Protein AF-A0A1I5GP97-F1 (afdb_monomer_lite)

pLDDT: mean 87.91, std 11.81, range [47.31, 98.19]

Foldseek 3Di:
DPVPDDDPLADEEEAEAEQQEPVDHVVVVVVVCVSRVNYDYDYHDNAYGPCCVRPVVVVVVSVVVVVVVD

Sequence (70 aa):
MEAGLPDLAELPVLIVSGNAHIGFRPRERERLEASFPNHKTVALDDVGLYVESDAPEAFVAAIRDWSATQ

Secondary structure (DSSP, 8-state):
--TTSPPGGGS-EEEEEE---TTS-HHHHHHHHHH-TTEEEEEETT--S-HHHHSHHHHHHHHHHHHTT-

Organism: NCBI:txid112413

Radius of gyration: 13.55 Å; chains: 1; bounding box: 30×30×32 Å

Structure (mmCIF, N/CA/C/O backbone):
data_AF-A0A1I5GP97-F1
#
_entry.id   AF-A0A1I5GP97-F1
#
loop_
_atom_site.group_PDB
_atom_site.id
_atom_site.type_symbol
_atom_site.label_atom_id
_atom_site.label_alt_id
_atom_site.label_comp_id
_atom_site.label_asym_id
_atom_site.label_entity_id
_atom_site.label_seq_id
_atom_site.pdbx_PDB_ins_code
_atom_site.Cartn_x
_atom_site.Cartn_y
_atom_site.Cartn_z
_atom_site.occupancy
_atom_site.B_iso_or_equiv
_atom_site.auth_seq_id
_atom_site.auth_comp_id
_atom_site.auth_asym_id
_atom_site.auth_atom_id
_atom_site.pdbx_PDB_model_num
ATOM 1 N N . MET A 1 1 ? -13.561 22.348 13.697 1.00 47.31 1 MET A N 1
ATOM 2 C CA . MET A 1 1 ? -13.032 21.764 14.945 1.00 47.31 1 MET A CA 1
ATOM 3 C C . MET A 1 1 ? -13.312 20.270 14.853 1.00 47.31 1 MET A C 1
ATOM 5 O O . MET A 1 1 ? -14.475 19.894 14.859 1.00 47.31 1 MET A O 1
ATOM 9 N N . GLU A 1 2 ? -12.284 19.453 14.628 1.00 56.22 2 GLU A N 1
ATOM 10 C CA . GLU A 1 2 ? -12.362 18.006 14.322 1.00 56.22 2 GLU A CA 1
ATOM 11 C C . GLU A 1 2 ? -12.584 17.144 15.582 1.00 56.22 2 GLU A C 1
ATOM 13 O O . GLU A 1 2 ? -12.045 16.055 15.715 1.00 56.22 2 GLU A O 1
ATOM 18 N N . ALA A 1 3 ? -13.368 17.629 16.547 1.00 55.19 3 ALA A N 1
ATOM 19 C CA . ALA A 1 3 ? -13.422 17.105 17.918 1.00 55.19 3 ALA A CA 1
ATOM 20 C C . ALA A 1 3 ? -14.140 15.742 18.089 1.00 55.19 3 ALA A C 1
ATOM 22 O O . ALA A 1 3 ? -14.552 15.401 19.193 1.00 55.19 3 ALA A O 1
ATOM 23 N N . GLY A 1 4 ? -14.320 14.973 17.015 1.00 56.19 4 GLY A N 1
ATOM 24 C CA . GLY A 1 4 ? -14.990 13.669 17.047 1.00 56.19 4 GLY A CA 1
ATOM 25 C C . GLY A 1 4 ? -14.522 12.686 15.978 1.00 56.19 4 GLY A C 1
ATOM 26 O O . GLY A 1 4 ? -15.129 11.628 15.838 1.00 56.19 4 GLY A O 1
ATOM 27 N N . LEU A 1 5 ? -13.477 13.028 15.218 1.00 61.88 5 LEU A N 1
ATOM 28 C CA . LEU A 1 5 ? -12.817 12.065 14.347 1.00 61.88 5 LEU A CA 1
ATOM 29 C C . LEU A 1 5 ? -11.731 11.356 15.165 1.00 61.88 5 LEU A C 1
ATOM 31 O O . LEU A 1 5 ? -11.054 12.029 15.948 1.00 61.88 5 LEU A O 1
ATOM 35 N N . PRO A 1 6 ? -11.575 10.026 15.027 1.00 66.62 6 PRO A N 1
ATOM 36 C CA . PRO A 1 6 ? -10.384 9.359 15.538 1.00 66.62 6 PRO A CA 1
ATOM 37 C C . PRO A 1 6 ? -9.152 10.079 14.991 1.00 66.62 6 PRO A C 1
ATOM 39 O O . PRO A 1 6 ? -9.194 10.604 13.872 1.00 66.62 6 PRO A O 1
ATOM 42 N N . ASP A 1 7 ? -8.084 10.131 15.786 1.00 81.06 7 ASP A N 1
ATOM 43 C CA . ASP A 1 7 ? -6.830 10.704 15.315 1.00 81.06 7 ASP A CA 1
ATOM 44 C C . ASP A 1 7 ? -6.450 9.985 14.014 1.00 81.06 7 ASP A C 1
ATOM 46 O O . ASP A 1 7 ? -6.393 8.754 13.964 1.00 81.06 7 ASP A O 1
ATOM 50 N N . LEU A 1 8 ? -6.271 10.750 12.935 1.00 82.69 8 LEU A N 1
ATOM 51 C CA . LEU A 1 8 ? -5.972 10.210 11.611 1.00 82.69 8 LEU A CA 1
ATOM 52 C C . LEU A 1 8 ? -4.715 9.325 11.655 1.00 82.69 8 LEU A C 1
ATOM 54 O O . LEU A 1 8 ? -4.607 8.385 10.871 1.00 82.69 8 LEU A O 1
ATOM 58 N N . ALA A 1 9 ? -3.802 9.596 12.593 1.00 84.19 9 ALA A N 1
ATOM 59 C CA . ALA A 1 9 ? -2.619 8.782 12.839 1.00 84.19 9 ALA A CA 1
ATOM 60 C C . ALA A 1 9 ? -2.936 7.355 13.334 1.00 84.19 9 ALA A C 1
ATOM 62 O O . ALA A 1 9 ? -2.143 6.441 13.108 1.00 84.19 9 ALA A O 1
ATOM 63 N N . GLU A 1 10 ? -4.074 7.140 13.999 1.00 87.44 10 GLU A N 1
ATOM 64 C CA . GLU A 1 10 ? -4.464 5.838 14.561 1.00 87.44 10 GLU A CA 1
ATOM 65 C C . GLU A 1 10 ? -5.269 4.968 13.590 1.00 87.44 10 GLU A C 1
ATOM 67 O O . GLU A 1 10 ? -5.417 3.760 13.808 1.00 87.44 10 GLU A O 1
ATOM 72 N N . LEU A 1 11 ? -5.779 5.550 12.502 1.00 91.69 11 LEU A N 1
ATOM 73 C CA . LEU A 1 11 ? -6.478 4.784 11.478 1.00 91.69 11 LEU A CA 1
ATOM 74 C C . LEU A 1 11 ? -5.510 3.832 10.756 1.00 91.69 11 LEU A C 1
ATOM 76 O O . LEU A 1 11 ? -4.345 4.176 10.549 1.00 91.69 11 LEU A O 1
ATOM 80 N N . PRO A 1 12 ? -5.970 2.641 10.333 1.00 94.56 12 PRO A N 1
ATOM 81 C CA . PRO A 1 12 ? -5.193 1.808 9.430 1.00 94.56 12 PRO A CA 1
ATOM 82 C C . PRO A 1 12 ? -4.878 2.562 8.135 1.00 94.56 12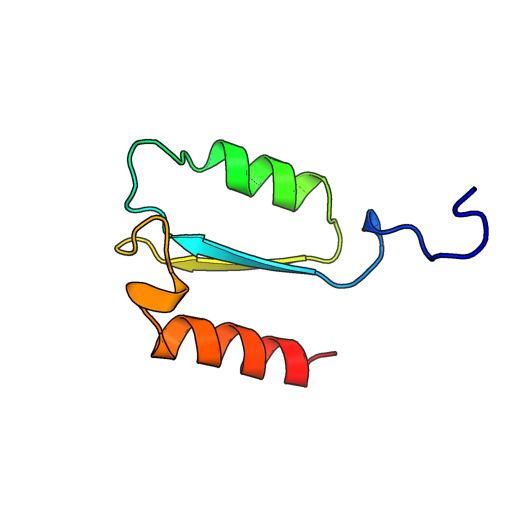 PRO A C 1
ATOM 84 O O . PRO A 1 12 ? -5.772 3.141 7.512 1.00 94.56 12 PRO A O 1
ATOM 87 N N . VAL A 1 13 ? -3.618 2.522 7.701 1.00 96.06 13 VAL A N 1
ATOM 88 C CA . VAL A 1 13 ? -3.163 3.210 6.483 1.00 96.06 13 VAL A CA 1
ATOM 89 C C . VAL A 1 13 ? -2.462 2.234 5.545 1.00 96.06 13 VAL A C 1
ATOM 91 O O . VAL A 1 13 ? -1.659 1.408 5.970 1.00 96.06 13 VAL A O 1
ATOM 94 N N . LEU A 1 14 ? -2.733 2.345 4.247 1.00 97.50 14 LEU A N 1
ATOM 95 C CA . LEU A 1 14 ? -1.944 1.700 3.200 1.00 97.50 14 LEU A CA 1
ATOM 96 C C . LEU A 1 14 ? -1.078 2.751 2.503 1.00 97.50 14 LEU A C 1
ATOM 98 O O . LEU A 1 14 ? -1.598 3.719 1.953 1.00 97.50 14 LEU A O 1
ATOM 102 N N . ILE A 1 15 ? 0.235 2.534 2.488 1.00 95.75 15 ILE A N 1
ATOM 103 C CA . ILE A 1 15 ? 1.203 3.341 1.743 1.00 95.75 15 ILE A CA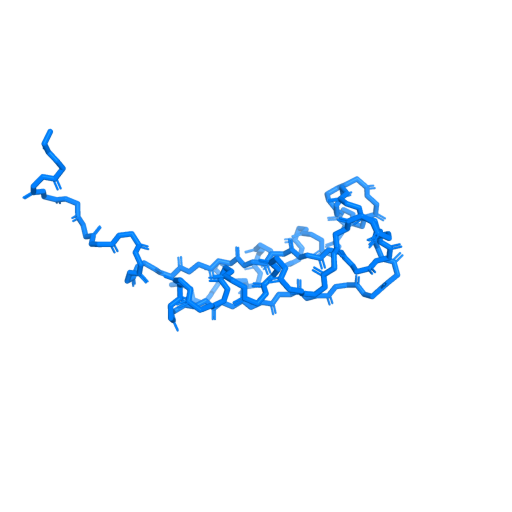 1
ATOM 104 C C . ILE A 1 15 ? 1.671 2.510 0.547 1.00 95.75 15 ILE A C 1
ATOM 106 O O . ILE A 1 15 ? 2.316 1.479 0.729 1.00 95.75 15 ILE A O 1
ATOM 110 N N . VAL A 1 16 ? 1.368 2.950 -0.676 1.00 95.38 16 VAL A N 1
ATOM 111 C CA . VAL A 1 16 ? 1.878 2.331 -1.912 1.00 95.38 16 VAL A CA 1
ATOM 112 C C . VAL A 1 16 ? 2.864 3.297 -2.564 1.00 95.38 16 VAL A C 1
ATOM 114 O O . VAL A 1 16 ? 2.493 4.426 -2.871 1.00 95.38 16 VAL A O 1
ATOM 117 N N . SER A 1 17 ? 4.119 2.880 -2.743 1.00 91.94 17 SER A N 1
ATOM 118 C CA . SER A 1 17 ? 5.207 3.757 -3.199 1.00 91.94 17 SER A CA 1
ATOM 119 C C . SER A 1 17 ? 6.062 3.090 -4.271 1.00 91.94 17 SER A C 1
ATOM 121 O O . SER A 1 17 ? 6.542 1.975 -4.074 1.00 91.94 17 SER A O 1
ATOM 123 N N . GLY A 1 18 ? 6.312 3.794 -5.374 1.00 90.44 18 GLY A N 1
ATOM 124 C CA . GLY A 1 18 ? 7.364 3.448 -6.331 1.00 90.44 18 GLY A CA 1
ATOM 125 C C . GLY A 1 18 ? 8.707 4.056 -5.914 1.00 90.44 18 GLY A C 1
ATOM 126 O O . GLY A 1 18 ? 8.734 5.172 -5.390 1.00 90.44 18 GLY A O 1
ATOM 127 N N . ASN A 1 19 ? 9.817 3.338 -6.114 1.00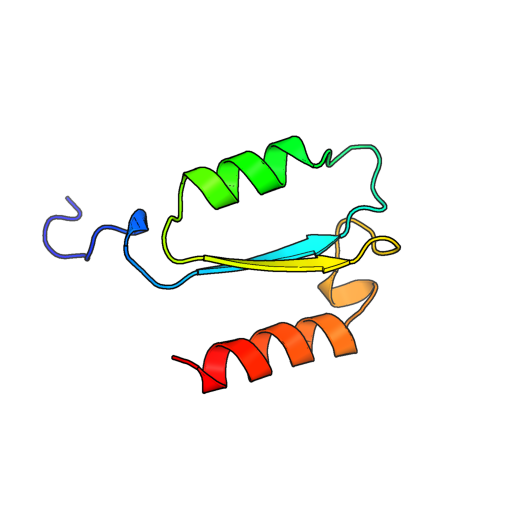 86.06 19 ASN A N 1
ATOM 128 C CA . ASN A 1 19 ? 11.160 3.795 -5.722 1.00 86.06 19 ASN A CA 1
ATOM 129 C C . ASN A 1 19 ? 12.082 4.128 -6.909 1.00 86.06 19 ASN A C 1
ATOM 131 O O . ASN A 1 19 ? 13.226 4.533 -6.690 1.00 86.06 19 ASN A O 1
ATOM 135 N N . ALA A 1 20 ? 11.617 4.018 -8.157 1.00 83.75 20 ALA A N 1
ATOM 136 C CA . ALA A 1 20 ? 12.459 4.268 -9.331 1.00 83.75 20 ALA A CA 1
ATOM 137 C C . ALA A 1 20 ? 12.625 5.765 -9.658 1.00 83.75 20 ALA A C 1
ATOM 139 O O . ALA A 1 20 ? 13.454 6.145 -10.489 1.00 83.75 20 ALA A O 1
ATOM 140 N N . HIS A 1 21 ? 11.852 6.650 -9.018 1.00 79.62 21 HIS A N 1
ATOM 141 C CA . HIS A 1 21 ? 11.878 8.080 -9.314 1.00 79.62 21 HIS A CA 1
ATOM 142 C C . HIS A 1 21 ? 12.917 8.842 -8.471 1.00 79.62 21 HIS A C 1
ATOM 144 O O . HIS A 1 21 ? 12.774 9.007 -7.262 1.00 79.62 21 HIS A O 1
ATOM 150 N N . ILE A 1 22 ? 13.925 9.426 -9.130 1.00 71.44 22 ILE A N 1
ATOM 151 C CA . ILE A 1 22 ? 15.058 10.141 -8.498 1.00 71.44 22 ILE A CA 1
ATOM 152 C C . ILE A 1 22 ? 14.613 11.297 -7.575 1.00 71.44 22 ILE A C 1
ATOM 154 O O . ILE A 1 22 ? 15.300 11.618 -6.600 1.00 71.44 22 ILE A O 1
ATOM 158 N N . GLY A 1 23 ? 13.471 11.924 -7.874 1.00 71.12 23 GLY A N 1
ATOM 159 C CA . GLY A 1 23 ? 12.907 13.025 -7.084 1.00 71.12 23 GLY A CA 1
ATOM 160 C C . GLY A 1 23 ? 12.154 12.600 -5.817 1.00 71.12 23 GLY A C 1
ATOM 161 O O . GLY A 1 23 ? 11.927 13.446 -4.959 1.00 71.12 23 GLY A O 1
ATOM 162 N N . PHE A 1 24 ? 11.794 11.320 -5.673 1.00 67.06 24 PHE A N 1
ATOM 163 C CA . PHE A 1 24 ? 11.102 10.785 -4.496 1.00 67.06 24 PHE A CA 1
ATOM 164 C C . PHE A 1 24 ? 12.007 9.762 -3.811 1.00 67.06 24 PHE A C 1
ATOM 166 O O . PHE A 1 24 ? 12.023 8.576 -4.117 1.00 67.06 24 PHE A O 1
ATOM 173 N N . ARG A 1 25 ? 12.845 10.275 -2.908 1.00 69.94 25 ARG A N 1
ATOM 174 C CA . ARG A 1 25 ? 13.792 9.476 -2.122 1.00 69.94 25 ARG A CA 1
ATOM 175 C C . ARG A 1 25 ? 13.031 8.650 -1.068 1.00 69.94 25 ARG A C 1
ATOM 177 O O . ARG A 1 25 ? 11.986 9.113 -0.605 1.00 69.94 25 ARG A O 1
ATOM 184 N N . PRO A 1 26 ? 13.609 7.536 -0.573 1.00 79.88 26 PRO A N 1
ATOM 185 C CA . PRO A 1 26 ? 13.040 6.741 0.526 1.00 79.88 26 PRO A CA 1
ATOM 186 C C . PRO A 1 26 ? 12.596 7.568 1.742 1.00 79.88 26 PRO A C 1
ATOM 188 O O . PRO A 1 26 ? 11.603 7.247 2.384 1.00 79.88 26 PRO A O 1
ATOM 191 N N . ARG A 1 27 ? 13.267 8.698 1.991 1.00 86.00 27 ARG A N 1
ATOM 192 C CA . ARG A 1 27 ? 12.964 9.642 3.070 1.00 86.00 27 ARG A CA 1
ATOM 193 C C . ARG A 1 27 ? 11.504 10.106 3.123 1.00 86.00 27 ARG A C 1
ATOM 195 O O . ARG A 1 27 ? 10.976 10.272 4.216 1.00 86.00 27 ARG A O 1
ATOM 202 N N . GLU A 1 28 ? 10.852 10.364 1.990 1.00 87.12 28 GLU A N 1
ATOM 203 C CA . GLU A 1 28 ? 9.461 10.845 2.035 1.00 87.12 28 GLU A CA 1
ATOM 204 C C . GLU A 1 28 ? 8.498 9.719 2.431 1.00 87.12 28 GLU A C 1
ATOM 206 O O . GLU A 1 28 ? 7.581 9.950 3.218 1.00 87.12 28 GLU A O 1
ATOM 211 N N . ARG A 1 29 ? 8.772 8.482 1.995 1.00 90.31 29 ARG A N 1
ATOM 212 C CA . ARG A 1 29 ? 8.064 7.287 2.470 1.00 90.31 29 ARG A CA 1
ATOM 213 C C . ARG A 1 29 ? 8.279 7.083 3.971 1.00 90.31 29 ARG A C 1
ATOM 215 O O . ARG A 1 29 ? 7.307 6.959 4.702 1.00 90.31 29 ARG A O 1
ATOM 222 N N . GLU A 1 30 ? 9.524 7.151 4.441 1.00 91.94 30 GLU A N 1
ATOM 223 C CA . GLU A 1 30 ? 9.877 6.995 5.864 1.00 91.94 30 GLU A CA 1
ATOM 224 C C . GLU A 1 30 ? 9.153 8.010 6.766 1.00 91.94 30 GLU A C 1
ATOM 226 O O . GLU A 1 30 ? 8.744 7.692 7.883 1.00 91.94 30 GLU A O 1
ATOM 231 N N . ARG A 1 31 ? 8.943 9.244 6.288 1.00 91.50 31 ARG A N 1
ATOM 232 C CA . ARG A 1 31 ? 8.171 10.258 7.025 1.00 91.50 31 ARG A CA 1
ATOM 233 C C . ARG A 1 31 ? 6.694 9.896 7.156 1.00 91.50 31 ARG A C 1
ATOM 235 O O . ARG A 1 31 ? 6.102 10.179 8.198 1.00 91.50 31 ARG A O 1
ATOM 242 N N . LEU A 1 32 ? 6.102 9.307 6.118 1.00 91.31 32 LEU A N 1
ATOM 243 C CA . LEU A 1 32 ? 4.726 8.812 6.168 1.00 91.31 32 LEU A CA 1
ATOM 244 C C . LEU A 1 32 ? 4.626 7.619 7.124 1.00 91.31 32 LEU A C 1
ATOM 246 O O . LEU A 1 32 ? 3.770 7.620 8.001 1.00 91.31 32 LEU A O 1
ATOM 250 N N . GLU A 1 33 ? 5.554 6.669 7.030 1.00 94.44 33 GLU A N 1
ATOM 251 C CA . GLU A 1 33 ? 5.630 5.499 7.917 1.00 94.44 33 GLU A CA 1
ATOM 252 C C . GLU A 1 33 ? 5.728 5.904 9.398 1.00 94.44 33 GLU A C 1
ATOM 254 O O . GLU A 1 33 ? 5.056 5.325 10.249 1.00 94.44 33 GLU A O 1
ATOM 259 N N . ALA A 1 34 ? 6.502 6.949 9.711 1.00 94.31 34 ALA A N 1
ATOM 260 C CA . ALA A 1 34 ? 6.617 7.485 11.067 1.00 94.31 34 ALA A CA 1
ATOM 261 C C . ALA A 1 34 ? 5.354 8.221 11.556 1.00 94.31 34 ALA A C 1
ATOM 263 O O . ALA A 1 34 ? 5.118 8.290 12.761 1.00 94.31 34 ALA A O 1
ATOM 264 N N . SER A 1 35 ? 4.566 8.795 10.642 1.00 93.25 35 SER A N 1
ATOM 265 C CA . SER A 1 35 ? 3.356 9.566 10.976 1.00 93.25 35 SER A CA 1
ATOM 266 C C . SER A 1 35 ? 2.122 8.674 11.154 1.00 93.25 35 SER A C 1
ATOM 268 O O . SER A 1 35 ? 1.184 9.066 11.841 1.00 93.25 35 SER A O 1
ATOM 270 N N . PHE A 1 36 ? 2.132 7.480 10.556 1.00 93.25 36 PHE A N 1
ATOM 271 C CA . PHE A 1 36 ? 1.038 6.511 10.594 1.00 93.25 36 PHE A CA 1
ATOM 272 C C . PHE A 1 36 ? 1.518 5.200 11.230 1.00 93.25 36 PHE A C 1
ATOM 274 O O . PHE A 1 36 ? 1.885 4.278 10.511 1.00 93.25 36 PHE A O 1
ATOM 281 N N . PRO A 1 37 ? 1.550 5.068 12.566 1.00 91.88 37 PRO A N 1
ATOM 282 C CA . PRO A 1 37 ? 2.076 3.874 13.237 1.00 91.88 37 PRO A CA 1
ATOM 283 C C . PRO A 1 37 ? 1.340 2.568 12.886 1.00 91.88 37 PRO A C 1
ATOM 285 O O . PRO A 1 37 ? 1.934 1.498 12.993 1.00 91.88 37 PRO A O 1
ATOM 288 N N . ASN A 1 38 ? 0.080 2.639 12.441 1.00 93.69 38 ASN A N 1
ATOM 289 C CA . ASN A 1 38 ? -0.706 1.490 11.978 1.00 93.69 38 ASN A CA 1
ATOM 290 C C . ASN A 1 38 ? -0.735 1.384 10.438 1.00 93.69 38 ASN A C 1
ATOM 292 O O . ASN A 1 38 ? -1.791 1.211 9.823 1.00 93.69 38 ASN A O 1
ATOM 296 N N . HIS A 1 39 ? 0.423 1.554 9.794 1.00 96.06 39 HIS A N 1
ATOM 297 C CA . HIS A 1 39 ? 0.531 1.464 8.341 1.00 96.06 39 HIS A CA 1
ATOM 29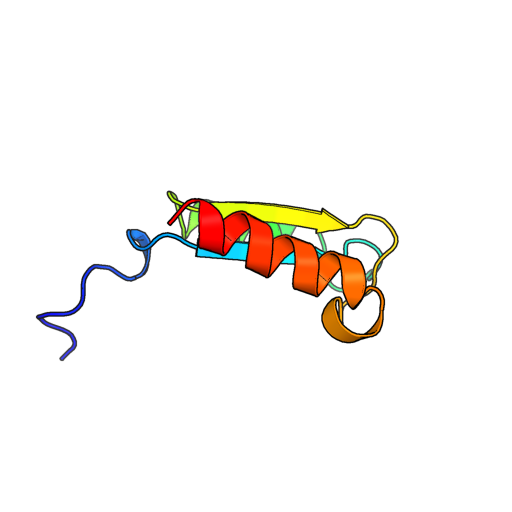8 C C . HIS A 1 39 ? 0.902 0.057 7.856 1.00 96.06 39 HIS A C 1
ATOM 300 O O . HIS A 1 39 ? 1.605 -0.708 8.515 1.00 96.06 39 HIS A O 1
ATOM 306 N N . LYS A 1 40 ? 0.507 -0.239 6.620 1.00 97.12 40 LYS A N 1
ATOM 307 C CA . LYS A 1 40 ? 1.118 -1.255 5.764 1.00 97.12 40 LYS A CA 1
ATOM 308 C C . LYS A 1 40 ? 1.794 -0.543 4.598 1.00 97.12 40 LYS A C 1
ATOM 310 O O . LYS A 1 40 ? 1.143 0.236 3.907 1.00 97.12 40 LYS A O 1
ATOM 315 N N . THR A 1 41 ? 3.065 -0.840 4.349 1.00 96.06 41 THR A N 1
ATOM 316 C CA . THR A 1 41 ? 3.793 -0.313 3.187 1.00 96.06 41 THR A CA 1
ATOM 317 C C . THR A 1 41 ? 3.927 -1.383 2.109 1.00 96.06 41 THR A C 1
ATOM 319 O O . THR A 1 41 ? 4.353 -2.505 2.382 1.00 96.06 41 THR A O 1
ATOM 322 N N . VAL A 1 42 ? 3.614 -1.015 0.868 1.00 95.69 42 VAL A N 1
ATOM 323 C CA . VAL A 1 42 ? 3.965 -1.753 -0.347 1.00 95.69 42 VAL A CA 1
ATOM 324 C C . VAL A 1 42 ? 4.909 -0.875 -1.162 1.00 95.69 42 VAL A C 1
ATOM 326 O O . VAL A 1 42 ? 4.512 0.173 -1.671 1.00 95.69 42 VAL A O 1
ATOM 329 N N . ALA A 1 43 ? 6.169 -1.291 -1.262 1.00 92.38 43 ALA A N 1
ATOM 330 C CA . ALA A 1 43 ? 7.195 -0.589 -2.021 1.00 92.38 43 ALA A CA 1
ATOM 331 C C . ALA A 1 43 ? 7.535 -1.365 -3.301 1.00 92.38 43 ALA A C 1
ATOM 333 O O . ALA A 1 43 ? 7.726 -2.579 -3.251 1.00 92.38 43 ALA A O 1
ATOM 334 N N . LEU A 1 44 ? 7.600 -0.665 -4.434 1.00 91.81 44 LEU A N 1
ATOM 335 C CA . LEU A 1 44 ? 7.878 -1.234 -5.752 1.00 91.81 44 LEU A CA 1
ATOM 336 C C . LEU A 1 44 ? 9.150 -0.599 -6.319 1.00 91.81 44 LEU A C 1
ATOM 338 O O . LEU A 1 44 ? 9.163 0.585 -6.659 1.00 91.81 44 LEU A O 1
ATOM 342 N N . ASP A 1 45 ? 10.229 -1.378 -6.391 1.00 88.19 45 ASP A N 1
ATOM 343 C CA . ASP A 1 45 ? 11.568 -0.828 -6.630 1.00 88.19 45 ASP A CA 1
ATOM 344 C C . ASP A 1 45 ? 11.766 -0.247 -8.037 1.00 88.19 45 ASP A C 1
ATOM 346 O O . ASP A 1 45 ? 12.377 0.810 -8.177 1.00 88.19 45 ASP A O 1
ATOM 350 N N . ASP A 1 46 ? 11.163 -0.862 -9.054 1.00 88.38 46 ASP A N 1
ATOM 351 C CA . ASP A 1 46 ? 11.313 -0.468 -10.463 1.00 88.38 46 ASP A CA 1
ATOM 352 C C . ASP A 1 46 ? 10.153 0.398 -10.989 1.00 88.38 46 ASP A C 1
ATOM 354 O O . ASP A 1 46 ? 9.993 0.582 -12.195 1.00 88.38 46 ASP A O 1
ATOM 358 N N . VAL A 1 47 ? 9.325 0.936 -10.088 1.00 90.44 47 VAL A N 1
ATOM 359 C CA . VAL A 1 47 ? 8.124 1.707 -10.434 1.00 90.44 47 VAL A CA 1
ATOM 360 C C . VAL A 1 47 ? 8.327 3.191 -10.145 1.00 90.44 47 VAL A C 1
ATOM 362 O O . VAL A 1 47 ? 8.913 3.568 -9.126 1.00 90.44 47 VAL A O 1
ATOM 365 N N . GLY A 1 48 ? 7.865 4.036 -11.069 1.00 87.56 48 GLY A N 1
ATOM 366 C CA . GLY A 1 48 ? 7.949 5.486 -10.973 1.00 87.56 48 GLY A CA 1
ATOM 367 C C . GLY A 1 48 ? 6.963 6.083 -9.967 1.00 87.56 48 GLY A C 1
ATOM 368 O O . GLY A 1 48 ? 6.421 5.410 -9.094 1.00 87.56 48 GLY A O 1
ATOM 369 N N . LEU A 1 49 ? 6.752 7.395 -10.071 1.00 87.69 49 LEU A N 1
ATOM 370 C CA . LEU A 1 49 ? 5.909 8.138 -9.130 1.00 87.69 49 LEU A CA 1
ATOM 371 C C . LEU A 1 49 ? 4.427 7.735 -9.213 1.00 87.69 49 LEU A C 1
ATOM 373 O O . LEU A 1 49 ? 3.739 7.737 -8.197 1.00 87.69 49 LEU A O 1
ATOM 377 N N . TYR A 1 50 ? 3.950 7.401 -10.412 1.00 90.69 50 TYR A N 1
ATOM 378 C CA . TYR A 1 50 ? 2.543 7.108 -10.680 1.00 90.69 50 TYR A CA 1
ATOM 379 C C . TYR A 1 50 ? 2.323 5.599 -10.703 1.00 90.69 50 TYR A C 1
ATOM 381 O O . TYR A 1 50 ? 2.122 5.000 -11.760 1.00 90.69 50 TYR A O 1
ATOM 389 N N . VAL A 1 51 ? 2.382 4.975 -9.526 1.00 92.94 51 VAL A N 1
ATOM 390 C CA . VAL A 1 51 ? 2.276 3.516 -9.361 1.00 92.94 51 VAL A CA 1
ATOM 391 C C . VAL A 1 51 ? 1.004 2.954 -9.998 1.00 92.94 51 VAL A C 1
ATOM 393 O O . VAL A 1 51 ? 1.031 1.884 -10.598 1.00 92.94 51 VAL A O 1
ATOM 396 N N . GLU A 1 52 ? -0.104 3.684 -9.918 1.00 94.88 52 GLU A N 1
ATOM 397 C CA . GLU A 1 52 ? -1.386 3.314 -10.512 1.00 94.88 52 GLU A CA 1
ATOM 398 C C . GLU A 1 52 ? -1.357 3.233 -12.045 1.00 94.88 52 GLU A C 1
ATOM 400 O O . GLU A 1 52 ? -2.166 2.518 -12.630 1.00 94.88 52 GLU A O 1
ATOM 405 N N . SER A 1 53 ? -0.440 3.957 -12.692 1.00 95.12 53 SER A N 1
ATOM 406 C CA . SER A 1 53 ? -0.258 3.945 -14.148 1.00 95.12 53 SER A CA 1
ATOM 407 C C . SER A 1 53 ? 0.868 3.005 -14.572 1.00 95.12 53 SER A C 1
ATOM 409 O O . SER A 1 53 ? 0.734 2.292 -15.562 1.00 95.12 53 SER A O 1
ATOM 411 N N . ASP A 1 54 ? 1.961 2.994 -13.811 1.00 93.44 54 ASP A N 1
ATOM 412 C CA . ASP A 1 54 ? 3.177 2.241 -14.119 1.00 93.44 54 ASP A CA 1
ATOM 413 C C . ASP A 1 54 ? 3.058 0.753 -13.735 1.00 93.44 54 ASP A C 1
ATOM 415 O O . ASP A 1 54 ? 3.681 -0.103 -14.361 1.00 93.44 54 ASP A O 1
ATOM 419 N N . ALA A 1 55 ? 2.262 0.432 -12.709 1.00 95.44 55 ALA A N 1
ATOM 420 C CA . ALA A 1 55 ? 2.040 -0.925 -12.211 1.00 95.44 55 ALA A CA 1
ATOM 421 C C . ALA A 1 55 ? 0.582 -1.133 -11.735 1.00 95.44 55 ALA A C 1
ATOM 423 O O . ALA A 1 55 ? 0.345 -1.428 -10.556 1.00 95.44 55 ALA A O 1
ATOM 424 N N . PRO A 1 56 ? -0.417 -0.998 -12.631 1.00 96.38 56 PRO A N 1
ATOM 425 C CA . PRO A 1 56 ? -1.833 -0.988 -12.264 1.00 96.38 56 PRO A CA 1
ATOM 426 C C . PRO A 1 56 ? -2.284 -2.278 -11.570 1.00 96.38 56 PRO A C 1
ATOM 428 O O . PRO A 1 56 ? -3.032 -2.224 -10.593 1.00 96.38 56 PRO A O 1
ATOM 431 N N . GLU A 1 57 ? -1.814 -3.446 -12.012 1.00 97.69 57 GLU A N 1
ATOM 432 C CA . GLU A 1 57 ? -2.171 -4.724 -11.392 1.00 97.69 57 GLU A CA 1
ATOM 433 C C . GLU A 1 57 ? -1.612 -4.835 -9.972 1.00 97.69 57 GLU A C 1
ATOM 435 O O . GLU A 1 57 ? -2.324 -5.266 -9.063 1.00 97.69 57 GLU A O 1
ATOM 440 N N . ALA A 1 58 ? -0.363 -4.405 -9.763 1.00 96.19 58 ALA A N 1
ATOM 441 C CA . ALA A 1 58 ? 0.268 -4.402 -8.446 1.00 96.19 58 ALA A CA 1
ATOM 442 C C . ALA A 1 58 ? -0.416 -3.402 -7.502 1.00 96.19 58 ALA A C 1
ATOM 444 O O . ALA A 1 58 ? -0.656 -3.717 -6.336 1.00 96.19 58 ALA A O 1
ATOM 445 N N . PHE A 1 59 ? -0.793 -2.226 -8.012 1.00 96.81 59 PHE A N 1
ATOM 446 C CA . PHE A 1 59 ? -1.536 -1.216 -7.262 1.00 96.81 59 PHE A CA 1
ATOM 447 C C . PHE A 1 59 ? -2.906 -1.739 -6.807 1.00 96.81 59 PHE A C 1
ATOM 449 O O . PHE A 1 59 ? -3.253 -1.665 -5.626 1.00 96.81 59 PHE A O 1
ATOM 456 N N . VAL A 1 60 ? -3.674 -2.337 -7.726 1.00 98.00 60 VAL A N 1
ATOM 457 C CA . VAL A 1 60 ? -4.983 -2.931 -7.415 1.00 98.00 60 VAL A CA 1
ATOM 458 C C . VAL A 1 60 ? -4.847 -4.097 -6.436 1.00 98.00 60 VAL A C 1
ATOM 460 O O . VAL A 1 60 ? -5.663 -4.211 -5.519 1.00 98.00 60 VAL A O 1
ATOM 463 N N . ALA A 1 61 ? -3.831 -4.949 -6.599 1.00 98.19 61 ALA A N 1
ATOM 464 C CA . ALA A 1 61 ? -3.563 -6.048 -5.676 1.00 98.19 61 ALA A CA 1
ATOM 465 C C . ALA A 1 61 ? -3.267 -5.532 -4.261 1.00 98.19 61 ALA A C 1
ATOM 467 O O . ALA A 1 61 ? -3.894 -5.993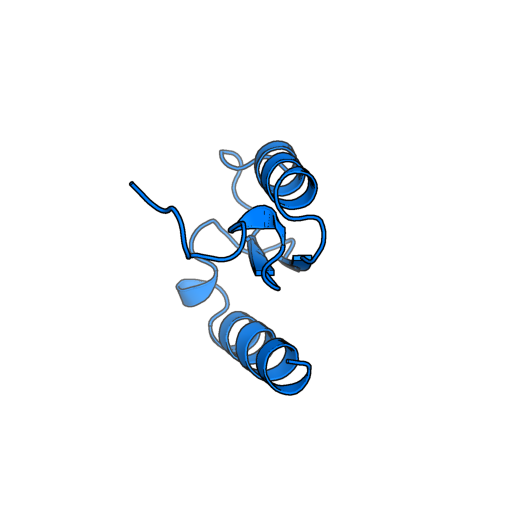 -3.311 1.00 98.19 61 ALA A O 1
ATOM 468 N N . ALA A 1 62 ? -2.415 -4.510 -4.124 1.00 97.88 62 ALA A N 1
ATOM 469 C CA . ALA A 1 62 ? -2.095 -3.905 -2.832 1.00 97.88 62 ALA A CA 1
ATOM 470 C C . ALA A 1 62 ? -3.350 -3.411 -2.094 1.00 97.88 62 ALA A C 1
ATOM 472 O O . ALA A 1 62 ? -3.511 -3.680 -0.901 1.00 97.88 62 ALA A O 1
ATOM 473 N N . ILE A 1 63 ? -4.263 -2.743 -2.809 1.00 97.81 63 ILE A N 1
ATOM 474 C CA . ILE A 1 63 ? -5.533 -2.268 -2.244 1.00 97.81 63 ILE A CA 1
ATOM 475 C C . ILE A 1 63 ? -6.419 -3.442 -1.826 1.00 97.81 63 ILE A C 1
ATOM 477 O O . ILE A 1 63 ? -6.932 -3.450 -0.708 1.00 97.81 63 ILE A O 1
ATOM 481 N N . ARG A 1 64 ? -6.605 -4.438 -2.701 1.00 98.06 64 ARG A N 1
ATOM 482 C CA . ARG A 1 64 ? -7.467 -5.596 -2.417 1.00 98.06 64 ARG A CA 1
ATOM 483 C C . ARG A 1 64 ? -6.962 -6.386 -1.216 1.00 98.06 64 ARG A C 1
ATOM 485 O O . ARG A 1 64 ? -7.735 -6.627 -0.290 1.00 98.06 64 ARG A O 1
ATOM 492 N N . ASP A 1 65 ? -5.676 -6.709 -1.196 1.00 97.69 65 ASP A N 1
ATOM 493 C CA . ASP A 1 65 ? -5.057 -7.484 -0.125 1.00 97.69 65 ASP A CA 1
ATOM 494 C C . ASP A 1 65 ? -5.119 -6.749 1.211 1.00 97.69 65 ASP A C 1
ATOM 496 O O . ASP A 1 65 ? -5.369 -7.364 2.240 1.00 97.69 65 ASP A O 1
ATOM 500 N N . TRP A 1 66 ? -4.903 -5.432 1.218 1.00 97.94 66 TRP A N 1
ATOM 501 C CA . TRP A 1 66 ? -5.043 -4.631 2.432 1.00 97.94 66 TRP A CA 1
ATOM 502 C C . TRP A 1 66 ? -6.498 -4.523 2.888 1.00 97.94 66 TRP A C 1
ATOM 504 O O . TRP A 1 66 ? -6.767 -4.670 4.076 1.00 97.94 66 TRP A O 1
ATOM 514 N N . SER A 1 67 ? -7.445 -4.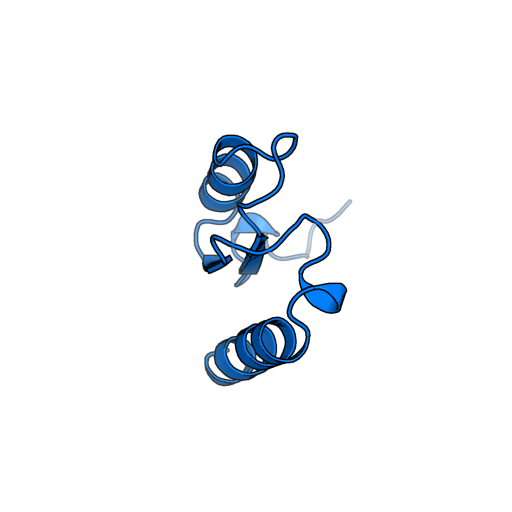325 1.966 1.00 96.25 67 SER A N 1
ATOM 515 C CA . SER A 1 67 ? -8.872 -4.238 2.300 1.00 96.25 67 SER A CA 1
ATOM 516 C C . SER A 1 67 ? -9.413 -5.527 2.923 1.00 96.25 67 SER A C 1
ATOM 518 O O . SER A 1 67 ? -10.283 -5.471 3.782 1.00 96.25 67 SER A O 1
ATOM 520 N N . ALA A 1 68 ? -8.863 -6.683 2.539 1.00 96.44 68 ALA A N 1
ATOM 521 C CA . ALA A 1 68 ? -9.231 -7.980 3.097 1.00 96.44 68 ALA A CA 1
ATOM 522 C C . ALA A 1 68 ? -8.696 -8.213 4.524 1.00 96.44 68 ALA A C 1
ATOM 524 O O . ALA A 1 68 ? -9.116 -9.171 5.171 1.00 96.44 68 ALA A O 1
ATOM 525 N N . THR A 1 69 ? -7.765 -7.380 5.006 1.00 91.94 69 THR A N 1
ATOM 526 C CA . THR A 1 69 ? -7.228 -7.442 6.377 1.00 91.94 69 THR A CA 1
ATOM 527 C C . THR A 1 69 ? -7.800 -6.371 7.301 1.00 91.94 69 THR A C 1
ATOM 529 O O . THR A 1 69 ? -7.336 -6.281 8.438 1.00 91.94 69 THR A O 1
ATOM 532 N N . GLN A 1 70 ? -8.717 -5.531 6.809 1.00 82.81 70 GLN A N 1
ATOM 533 C CA . GLN A 1 70 ? -9.404 -4.524 7.624 1.00 82.81 70 GLN A CA 1
ATOM 534 C C . GLN A 1 70 ? -10.604 -5.120 8.358 1.00 82.81 70 GLN A C 1
ATOM 536 O O . GLN A 1 70 ? -11.227 -6.060 7.814 1.00 82.81 70 GLN A O 1
#

InterPro domains:
  IPR029058 Alpha/Beta hydrolase fold [G3DSA:3.40.50.1820] (1-70)
  IPR029058 Alpha/Beta hydrolase fold [SSF53474] (6-66)